Protein AF-A0A060C2L9-F1 (afdb_monomer)

Organism: NCBI:txid199684

Foldseek 3Di:
DVVLLVVLLVAQADEALDPEDAPQPSCLSSLLNLHAYEYECYHNCVVQHDDLQQHHYFDDSDPVRSVVRVVVSVVQVVVVVSSVRSSVRSSPDDPDPVVVPD

pLDDT: mean 91.2, std 12.18, range [42.91, 98.69]

Radius of gyration: 13.02 Å; Cα contacts (8 Å, |Δi|>4): 156; chains: 1; bounding box: 36×28×34 Å

Mean predicted aligned error: 4.21 Å

InterPro domains:
  IPR001296 Glycosyl transferase, family 1 [PF00534] (5-63)

Structure (mmCIF, N/CA/C/O backbone):
data_AF-A0A060C2L9-F1
#
_entry.id   AF-A0A060C2L9-F1
#
loop_
_atom_site.group_PDB
_atom_site.id
_atom_site.type_symbol
_atom_site.label_atom_id
_atom_site.label_alt_id
_atom_site.label_comp_id
_atom_site.label_asym_id
_atom_site.label_entity_id
_atom_site.label_seq_id
_atom_site.pdbx_PDB_ins_code
_atom_site.Cartn_x
_atom_site.Cartn_y
_atom_site.Cartn_z
_atom_site.occupancy
_atom_site.B_iso_or_equiv
_atom_site.auth_seq_id
_atom_site.auth_comp_id
_atom_site.auth_asym_id
_atom_site.auth_atom_id
_atom_site.pdbx_PDB_model_num
ATOM 1 N N . ASP A 1 1 ? 1.555 19.898 3.185 1.00 68.62 1 ASP A N 1
ATOM 2 C CA . ASP A 1 1 ? 1.250 18.865 4.205 1.00 68.62 1 ASP A CA 1
ATOM 3 C C . ASP A 1 1 ? -0.229 18.640 4.466 1.00 68.62 1 ASP A C 1
ATOM 5 O O . ASP A 1 1 ? -0.674 17.509 4.317 1.00 68.62 1 ASP A O 1
ATOM 9 N N . ALA A 1 2 ? -1.010 19.666 4.826 1.00 85.69 2 ALA A N 1
ATOM 10 C CA . ALA A 1 2 ? -2.439 19.488 5.120 1.00 85.69 2 ALA A CA 1
ATOM 11 C C . ALA A 1 2 ? -3.235 18.881 3.944 1.00 85.69 2 ALA A C 1
ATOM 13 O O . ALA A 1 2 ? -4.005 17.949 4.150 1.00 85.69 2 ALA A O 1
ATOM 14 N N . GLU A 1 3 ? -2.998 19.348 2.715 1.00 88.69 3 GLU A N 1
ATOM 15 C CA . GLU A 1 3 ? -3.680 18.830 1.518 1.00 88.69 3 GLU A CA 1
ATOM 16 C C . GLU A 1 3 ? -3.311 17.377 1.200 1.00 88.69 3 GLU A C 1
ATOM 18 O O . GLU A 1 3 ? -4.193 16.558 0.970 1.00 88.69 3 GLU A O 1
ATOM 23 N N . ALA A 1 4 ? -2.030 17.007 1.289 1.00 86.19 4 ALA A N 1
ATOM 24 C CA . ALA A 1 4 ? -1.601 15.622 1.082 1.00 86.19 4 ALA A CA 1
ATOM 25 C C . ALA A 1 4 ? -2.282 14.660 2.073 1.00 86.19 4 ALA A C 1
ATOM 27 O O . ALA A 1 4 ? -2.752 13.595 1.684 1.00 86.19 4 ALA A O 1
ATOM 28 N N . ARG A 1 5 ? -2.410 15.059 3.347 1.00 88.75 5 ARG A N 1
ATOM 29 C CA . ARG A 1 5 ? -3.116 14.265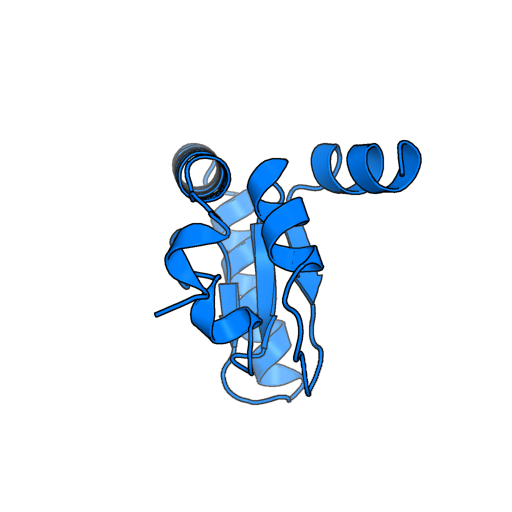 4.367 1.00 88.75 5 ARG A CA 1
ATOM 30 C C . ARG A 1 5 ? -4.601 14.098 4.047 1.00 88.75 5 ARG A C 1
ATOM 32 O O . ARG A 1 5 ? -5.125 13.005 4.227 1.00 88.75 5 ARG A O 1
ATOM 39 N N . LYS A 1 6 ? -5.265 15.149 3.550 1.00 92.88 6 LYS A N 1
ATOM 40 C CA . LYS A 1 6 ? -6.665 15.067 3.100 1.00 92.88 6 LYS A CA 1
ATOM 41 C C . LYS A 1 6 ? -6.821 14.125 1.910 1.00 92.88 6 LYS A C 1
ATOM 43 O O . LYS A 1 6 ? -7.776 13.361 1.890 1.00 92.88 6 LYS A O 1
ATOM 48 N N . ILE A 1 7 ? -5.883 14.147 0.961 1.00 94.00 7 ILE A N 1
ATOM 49 C CA . ILE A 1 7 ? -5.896 13.234 -0.190 1.00 94.00 7 ILE A CA 1
ATOM 50 C C . ILE A 1 7 ? -5.815 11.783 0.289 1.00 94.00 7 ILE A C 1
ATOM 52 O O . ILE A 1 7 ? -6.657 10.981 -0.104 1.00 94.00 7 ILE A O 1
ATOM 56 N N . PHE A 1 8 ? -4.874 11.450 1.180 1.00 94.06 8 PHE A N 1
ATOM 57 C CA . PHE A 1 8 ? -4.792 10.094 1.733 1.00 94.06 8 PHE A CA 1
ATOM 58 C C . PHE A 1 8 ? -6.055 9.715 2.512 1.00 94.06 8 PHE A C 1
ATOM 60 O O . PHE A 1 8 ? -6.646 8.679 2.238 1.00 94.06 8 PHE A O 1
ATOM 67 N N . ALA A 1 9 ? -6.511 10.566 3.434 1.00 93.00 9 ALA A N 1
ATOM 68 C CA . ALA A 1 9 ? -7.697 10.289 4.247 1.00 93.00 9 ALA A CA 1
ATOM 69 C C . ALA A 1 9 ? -9.002 10.210 3.431 1.00 93.00 9 ALA A C 1
ATOM 71 O O . ALA A 1 9 ? -9.962 9.583 3.870 1.00 93.00 9 ALA A O 1
ATOM 72 N N . GLY A 1 10 ? -9.049 10.851 2.260 1.00 95.38 10 GLY A N 1
ATOM 73 C CA . GLY A 1 10 ? -10.180 10.815 1.334 1.00 95.38 10 GLY A CA 1
ATOM 74 C C . GLY A 1 10 ? -10.110 9.700 0.287 1.00 95.38 10 GLY A C 1
ATOM 75 O O . GLY A 1 10 ? -11.021 9.608 -0.531 1.00 95.38 10 GLY A O 1
ATOM 76 N N . SER A 1 11 ? -9.054 8.879 0.282 1.00 96.56 11 SER A N 1
ATOM 77 C CA . SER A 1 11 ? -8.831 7.839 -0.730 1.00 96.56 11 SER A CA 1
ATOM 78 C C . SER A 1 11 ? -8.853 6.444 -0.115 1.00 96.56 11 SER A C 1
ATOM 80 O O . SER A 1 11 ? -8.112 6.170 0.827 1.00 96.56 11 SER A O 1
ATOM 82 N N . ASP A 1 12 ? -9.603 5.509 -0.702 1.00 97.75 12 ASP A N 1
ATOM 83 C CA . ASP A 1 12 ? -9.580 4.106 -0.263 1.00 97.75 12 ASP A CA 1
ATOM 84 C C . ASP A 1 12 ? -8.240 3.419 -0.572 1.00 97.75 12 ASP A C 1
ATOM 86 O O . ASP A 1 12 ? -7.755 2.612 0.223 1.00 97.75 12 ASP A O 1
ATOM 90 N N . PHE A 1 13 ? -7.635 3.766 -1.713 1.00 98.25 13 PHE A N 1
ATOM 91 C CA . PHE A 1 13 ? -6.382 3.193 -2.201 1.00 98.25 13 PHE A CA 1
ATOM 92 C C . PHE A 1 13 ? -5.418 4.280 -2.682 1.00 98.25 13 PHE A C 1
ATOM 94 O O . PHE A 1 13 ? -5.838 5.274 -3.272 1.00 98.25 13 PHE A O 1
ATOM 101 N N . THR A 1 14 ? -4.116 4.047 -2.503 1.00 97.31 14 THR A N 1
ATOM 102 C CA . THR A 1 14 ? -3.041 4.900 -3.037 1.00 97.31 14 THR A CA 1
ATOM 103 C C . THR A 1 14 ? -2.195 4.101 -4.024 1.00 97.31 14 THR A C 1
ATOM 105 O O . THR A 1 14 ? -1.690 3.033 -3.689 1.00 97.31 14 THR A O 1
ATOM 108 N N . LEU A 1 15 ? -2.002 4.615 -5.240 1.00 96.56 15 LE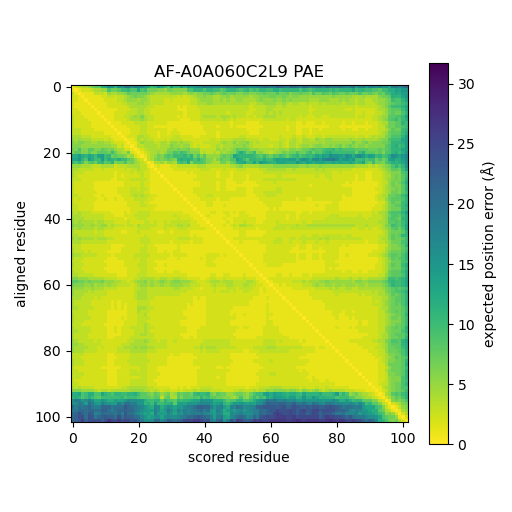U A N 1
ATOM 109 C CA . LEU A 1 15 ? -1.227 3.932 -6.280 1.00 96.56 15 LEU A CA 1
ATOM 110 C C . LEU A 1 15 ? 0.256 4.299 -6.207 1.00 96.56 15 LEU A C 1
ATOM 112 O O . LEU A 1 15 ? 0.611 5.474 -6.253 1.00 96.56 15 LEU A O 1
ATOM 116 N N . MET A 1 16 ? 1.118 3.285 -6.143 1.00 94.56 16 MET A N 1
ATOM 117 C CA . MET A 1 16 ? 2.574 3.432 -6.061 1.00 94.56 16 MET A CA 1
ATOM 118 C C . MET A 1 16 ? 3.301 2.447 -7.001 1.00 94.56 16 MET A C 1
ATOM 120 O O . MET A 1 16 ? 4.068 1.596 -6.546 1.00 94.56 16 MET A O 1
ATOM 124 N N . PRO A 1 17 ? 3.088 2.521 -8.331 1.00 93.25 17 PRO A N 1
ATOM 125 C CA . PRO A 1 17 ? 3.658 1.575 -9.296 1.00 93.25 17 PRO A CA 1
ATOM 126 C C . PRO A 1 17 ? 5.146 1.840 -9.619 1.00 93.25 17 PRO A C 1
ATOM 128 O O . PRO A 1 17 ? 5.621 1.497 -10.703 1.00 93.25 17 PRO A O 1
ATOM 131 N N . SER A 1 18 ? 5.884 2.479 -8.707 1.00 90.00 18 SER A N 1
ATOM 132 C CA . SER A 1 18 ? 7.292 2.837 -8.877 1.00 90.00 18 SER A CA 1
ATOM 133 C C . SER A 1 18 ? 8.153 1.599 -9.147 1.00 90.00 18 SER A C 1
ATOM 135 O O . SER A 1 18 ? 8.034 0.573 -8.482 1.00 90.00 18 SER A O 1
ATOM 137 N N . ARG A 1 19 ? 9.081 1.691 -10.108 1.00 86.75 19 ARG A N 1
ATOM 138 C CA . ARG A 1 19 ? 10.056 0.614 -10.379 1.00 86.75 19 ARG A CA 1
ATOM 139 C C . ARG A 1 19 ? 11.178 0.550 -9.340 1.00 86.75 19 ARG A C 1
ATOM 141 O O . ARG A 1 19 ? 11.864 -0.460 -9.266 1.00 86.75 19 ARG A O 1
ATOM 148 N N . PHE A 1 20 ? 11.351 1.621 -8.572 1.00 85.12 20 PHE A N 1
ATOM 149 C CA . PHE A 1 20 ? 12.336 1.774 -7.511 1.00 85.12 20 PHE A CA 1
ATOM 150 C C . PHE A 1 20 ? 11.755 2.689 -6.427 1.00 85.12 20 PHE A C 1
ATOM 152 O O . PHE A 1 20 ? 11.123 3.685 -6.772 1.00 85.12 20 PHE A O 1
ATOM 159 N N . GLU A 1 21 ? 11.958 2.354 -5.152 1.00 85.62 21 GLU A N 1
ATOM 160 C CA . GLU A 1 21 ? 11.452 3.129 -4.011 1.00 85.62 21 GLU A CA 1
ATOM 161 C C . GLU A 1 21 ? 12.391 2.972 -2.796 1.00 85.62 21 GLU A C 1
ATOM 163 O O . GLU A 1 21 ? 12.369 1.922 -2.148 1.00 85.62 21 GLU A O 1
ATOM 168 N N . PRO A 1 22 ? 13.254 3.963 -2.505 1.00 70.44 22 PRO A N 1
ATO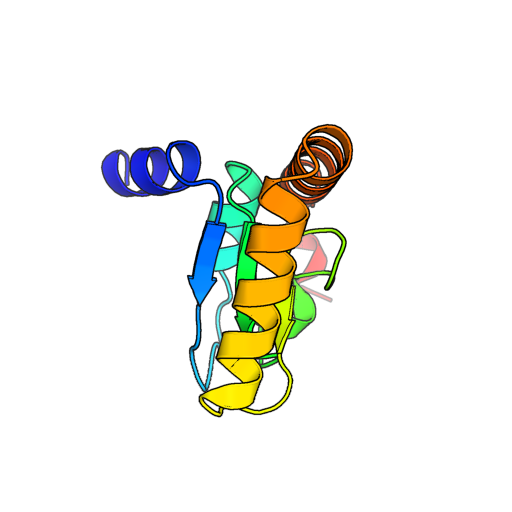M 169 C CA . PRO A 1 22 ? 14.300 3.828 -1.493 1.00 70.44 22 PRO A CA 1
ATOM 170 C C . PRO A 1 22 ? 13.886 4.269 -0.084 1.00 70.44 22 PRO A C 1
ATOM 172 O O . PRO A 1 22 ? 14.510 3.820 0.869 1.00 70.44 22 PRO A O 1
ATOM 175 N N . CYS A 1 23 ? 12.905 5.172 0.069 1.00 73.62 23 CYS A N 1
ATOM 176 C CA . CYS A 1 23 ? 12.627 5.811 1.368 1.00 73.62 23 CYS A CA 1
ATOM 177 C C . CYS A 1 23 ? 11.310 5.365 1.996 1.00 73.62 23 CYS A C 1
ATOM 179 O O . CYS A 1 23 ? 11.178 5.362 3.217 1.00 73.62 23 CYS A O 1
ATOM 181 N N . GLY A 1 24 ? 10.330 4.997 1.172 1.00 78.31 24 GLY A N 1
ATOM 182 C CA . GLY A 1 24 ? 9.127 4.351 1.656 1.00 78.31 24 GLY A CA 1
ATOM 183 C C . GLY A 1 24 ? 8.213 5.194 2.561 1.00 78.31 24 GLY A C 1
ATOM 184 O O . GLY A 1 24 ? 7.425 4.652 3.332 1.00 78.31 24 GLY A O 1
ATOM 185 N N . LEU A 1 25 ? 8.287 6.522 2.502 1.00 87.94 25 LEU A N 1
ATOM 186 C CA . LEU A 1 25 ? 7.456 7.365 3.370 1.00 87.94 25 LEU A CA 1
ATOM 187 C C . LEU A 1 25 ? 5.993 7.403 2.912 1.00 87.94 25 LEU A C 1
ATOM 189 O O . LEU A 1 25 ? 5.075 7.398 3.732 1.00 87.94 25 LEU A O 1
ATOM 193 N N . SER A 1 26 ? 5.748 7.439 1.604 1.00 90.50 26 SER A N 1
ATOM 194 C CA . SER A 1 26 ? 4.406 7.655 1.057 1.00 90.50 26 SER A CA 1
ATOM 195 C C . SER A 1 26 ? 3.429 6.522 1.388 1.00 90.50 26 SER A C 1
ATOM 197 O O . SER A 1 26 ? 2.287 6.806 1.747 1.00 90.50 26 SER A O 1
ATOM 199 N N . GLN A 1 27 ? 3.859 5.259 1.363 1.00 92.75 27 GLN A N 1
ATOM 200 C CA . GLN A 1 27 ? 3.010 4.134 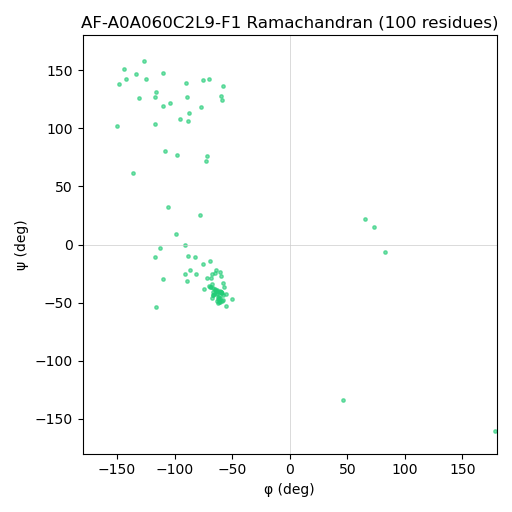1.765 1.00 92.75 27 GLN A CA 1
ATOM 201 C C . GLN A 1 27 ? 2.782 4.079 3.276 1.00 92.75 27 GLN A C 1
ATOM 203 O O . GLN A 1 27 ? 1.728 3.618 3.705 1.00 92.75 27 GLN A O 1
ATOM 208 N N . MET A 1 28 ? 3.726 4.563 4.091 1.00 93.50 28 MET A N 1
ATOM 209 C CA . MET A 1 28 ? 3.517 4.682 5.537 1.00 93.50 28 MET A CA 1
ATOM 210 C C . MET A 1 28 ? 2.443 5.735 5.832 1.00 93.50 28 MET A C 1
ATOM 212 O O . MET A 1 28 ? 1.535 5.485 6.623 1.00 93.50 28 MET A O 1
ATOM 216 N N . TYR A 1 29 ? 2.491 6.888 5.150 1.00 93.12 29 TYR A N 1
ATOM 217 C CA . TYR A 1 29 ? 1.443 7.907 5.247 1.00 93.12 29 TYR A CA 1
ATOM 218 C C . TYR A 1 29 ? 0.091 7.390 4.755 1.00 93.12 29 TYR A C 1
ATOM 220 O O . TYR A 1 29 ? -0.908 7.586 5.444 1.00 93.12 29 TYR A O 1
ATOM 228 N N . ALA A 1 30 ? 0.052 6.701 3.613 1.00 95.38 30 ALA A N 1
ATOM 229 C CA . ALA A 1 30 ? -1.175 6.100 3.100 1.00 95.38 30 ALA A CA 1
ATOM 230 C C . ALA A 1 30 ? -1.805 5.158 4.145 1.00 95.38 30 ALA A C 1
ATOM 232 O O . ALA A 1 30 ? -2.948 5.374 4.557 1.00 95.38 30 ALA A O 1
ATOM 233 N N . GLN A 1 31 ? -1.022 4.208 4.673 1.00 96.25 31 GLN A N 1
ATOM 234 C CA . GLN A 1 31 ? -1.468 3.260 5.701 1.00 96.25 31 GLN A CA 1
ATOM 235 C C . GLN A 1 31 ? -1.938 3.965 6.985 1.00 96.25 31 GLN A C 1
ATOM 237 O O . GLN A 1 31 ? -2.990 3.621 7.522 1.00 96.25 31 GLN A O 1
ATOM 242 N N . ARG A 1 32 ? -1.231 5.016 7.430 1.00 95.19 32 ARG A N 1
ATOM 243 C CA . ARG A 1 32 ? -1.593 5.830 8.608 1.00 95.19 32 ARG A CA 1
ATOM 244 C C . ARG A 1 32 ? -2.980 6.469 8.496 1.00 95.19 32 ARG A C 1
ATOM 246 O O . ARG A 1 32 ? -3.642 6.642 9.516 1.00 95.19 32 ARG A O 1
ATOM 253 N N . PHE A 1 33 ? -3.404 6.830 7.287 1.00 95.69 33 PHE A N 1
ATOM 254 C CA . PHE A 1 33 ? -4.717 7.426 7.019 1.00 95.69 33 PHE A CA 1
ATOM 255 C C . PHE A 1 33 ? -5.755 6.412 6.513 1.00 95.69 33 PHE A C 1
ATOM 257 O O . PHE A 1 33 ? -6.842 6.812 6.106 1.00 95.69 33 PHE A O 1
ATOM 264 N N . GLY A 1 34 ? -5.447 5.111 6.545 1.00 96.44 34 GLY A N 1
ATOM 265 C CA . GLY A 1 34 ? -6.363 4.059 6.098 1.00 96.44 34 GLY A CA 1
ATOM 266 C C . GLY A 1 34 ? -6.525 3.972 4.577 1.00 96.44 34 GLY A C 1
ATOM 267 O O . GLY A 1 34 ? -7.446 3.306 4.102 1.00 96.44 34 GLY A O 1
ATOM 268 N N . SER A 1 35 ? -5.634 4.614 3.817 1.00 98.00 35 SER A N 1
ATOM 269 C CA . SER A 1 35 ? -5.539 4.451 2.370 1.00 98.00 35 SER A CA 1
ATOM 270 C C . SER A 1 35 ? -4.619 3.278 2.061 1.00 98.00 35 SER A C 1
ATOM 272 O O . SER A 1 35 ? -3.422 3.323 2.347 1.00 98.00 35 SER A O 1
ATOM 274 N N . LEU A 1 36 ? -5.166 2.200 1.505 1.00 98.44 36 LEU A N 1
ATOM 275 C CA . LEU A 1 36 ? -4.407 0.971 1.292 1.00 98.44 36 LEU A CA 1
ATOM 276 C C . LEU A 1 36 ? -3.481 1.127 0.069 1.00 98.44 36 LEU A C 1
ATOM 278 O O . LEU A 1 36 ? -3.970 1.357 -1.043 1.00 98.44 36 LEU A O 1
ATOM 282 N N . PRO A 1 37 ? -2.149 1.028 0.224 1.00 97.75 37 PRO A N 1
ATOM 283 C CA . PRO A 1 37 ? -1.223 1.189 -0.885 1.00 97.75 37 PRO A CA 1
ATOM 284 C C . PRO A 1 37 ? -1.301 0.013 -1.866 1.00 97.75 37 PRO A C 1
ATOM 286 O O . PRO A 1 37 ? -1.422 -1.148 -1.472 1.00 97.75 37 PRO A O 1
ATOM 289 N N . ILE A 1 38 ? -1.181 0.321 -3.156 1.00 98.38 38 ILE A N 1
ATOM 290 C CA . ILE A 1 38 ? -1.037 -0.638 -4.254 1.00 98.38 38 ILE A CA 1
ATOM 291 C C . ILE A 1 38 ? 0.330 -0.397 -4.892 1.00 98.38 38 ILE A C 1
ATOM 293 O O . ILE A 1 38 ? 0.513 0.584 -5.615 1.00 98.38 38 ILE A O 1
ATOM 297 N N . GLY A 1 39 ? 1.294 -1.269 -4.607 1.00 96.81 39 GLY A N 1
ATOM 298 C CA . GLY A 1 39 ? 2.707 -1.049 -4.912 1.00 96.81 39 GLY A CA 1
ATOM 299 C C . GLY A 1 39 ? 3.366 -2.173 -5.703 1.00 96.81 39 GLY A C 1
ATOM 300 O O . GLY A 1 39 ? 2.924 -3.319 -5.690 1.00 96.81 39 GLY A O 1
ATOM 301 N N . HIS A 1 40 ? 4.461 -1.850 -6.384 1.00 96.50 40 HIS A N 1
ATOM 302 C CA . HIS A 1 40 ? 5.384 -2.866 -6.889 1.00 96.50 40 HIS A CA 1
ATOM 303 C C . HIS A 1 40 ? 6.222 -3.407 -5.720 1.00 96.50 40 HIS A C 1
ATOM 305 O O . HIS A 1 40 ? 6.625 -2.633 -4.849 1.00 96.50 40 HIS A O 1
ATOM 311 N N . ARG A 1 41 ? 6.512 -4.713 -5.686 1.00 95.88 41 ARG A N 1
ATOM 312 C CA . ARG A 1 41 ? 7.351 -5.332 -4.646 1.00 95.88 41 ARG A CA 1
ATOM 313 C C . ARG A 1 41 ? 8.826 -4.937 -4.822 1.00 95.88 41 ARG A C 1
ATOM 315 O O . ARG A 1 41 ? 9.642 -5.718 -5.299 1.00 95.88 41 ARG A O 1
ATOM 322 N N . THR A 1 42 ? 9.165 -3.710 -4.435 1.00 93.44 42 THR A N 1
ATOM 323 C CA . THR A 1 42 ? 10.518 -3.148 -4.524 1.00 93.44 42 THR A CA 1
ATOM 324 C C . THR A 1 42 ? 10.845 -2.270 -3.322 1.00 93.44 42 THR A C 1
ATOM 326 O O . THR A 1 42 ? 9.996 -1.501 -2.873 1.00 93.44 42 THR A O 1
ATOM 329 N N . GLY A 1 43 ? 12.096 -2.338 -2.855 1.00 90.44 43 GLY A N 1
ATOM 330 C CA . GLY A 1 43 ? 12.635 -1.479 -1.794 1.00 90.44 43 GLY A CA 1
ATOM 331 C C . GLY A 1 43 ? 11.695 -1.343 -0.595 1.00 90.44 43 GLY A C 1
ATOM 332 O O . GLY A 1 43 ? 11.084 -2.324 -0.167 1.00 90.44 43 GLY A O 1
ATOM 333 N N . GLY A 1 44 ? 11.502 -0.107 -0.130 1.00 90.94 44 GLY A N 1
ATOM 334 C CA . GLY A 1 44 ? 10.683 0.177 1.050 1.00 90.94 44 GLY A CA 1
ATOM 335 C C . GLY A 1 44 ? 9.218 -0.261 0.922 1.00 90.94 44 GLY A C 1
ATOM 336 O O . GLY A 1 44 ? 8.579 -0.533 1.935 1.00 90.94 44 GLY A O 1
ATOM 337 N N . LEU A 1 45 ? 8.663 -0.392 -0.294 1.00 94.19 45 LEU A N 1
ATOM 338 C CA . LEU A 1 45 ? 7.291 -0.893 -0.482 1.00 94.19 45 LEU A CA 1
ATOM 339 C C . LEU A 1 45 ? 7.167 -2.358 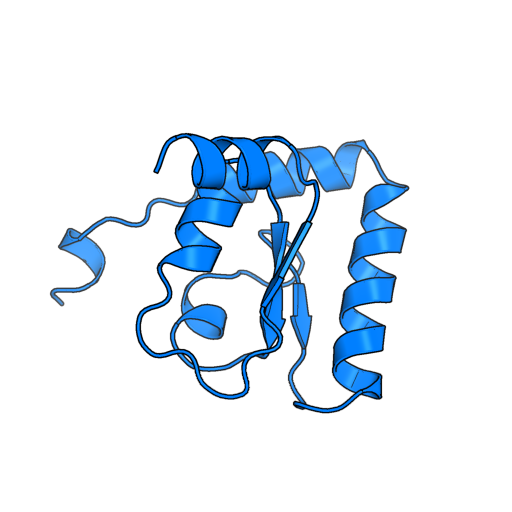-0.062 1.00 94.19 45 LEU A C 1
ATOM 341 O O . LEU A 1 45 ? 6.197 -2.726 0.594 1.00 94.19 45 LEU A O 1
ATOM 345 N N . ALA A 1 46 ? 8.151 -3.185 -0.421 1.00 93.50 46 ALA A N 1
ATOM 346 C CA . ALA A 1 46 ? 8.154 -4.604 -0.073 1.00 93.50 46 ALA A CA 1
ATOM 347 C C . ALA A 1 46 ? 8.348 -4.836 1.434 1.00 93.50 46 ALA A C 1
ATOM 349 O O . ALA A 1 46 ? 7.856 -5.828 1.961 1.00 93.50 46 ALA A O 1
ATOM 350 N N . GLU A 1 47 ? 9.048 -3.925 2.109 1.00 91.31 47 GLU A N 1
ATOM 351 C CA . GLU A 1 47 ? 9.365 -4.014 3.539 1.00 91.31 47 GLU A CA 1
ATOM 352 C C . GLU A 1 47 ? 8.213 -3.552 4.440 1.00 91.31 47 GLU A C 1
ATOM 354 O O . GLU A 1 47 ? 8.116 -3.973 5.588 1.00 91.31 47 GLU A O 1
ATOM 359 N N . THR A 1 48 ? 7.338 -2.679 3.936 1.00 92.75 48 THR A N 1
ATOM 360 C CA . THR A 1 48 ? 6.348 -1.961 4.764 1.00 92.75 48 THR A CA 1
ATOM 361 C C . THR A 1 48 ? 4.897 -2.274 4.416 1.00 92.75 48 THR A C 1
ATOM 363 O O . THR A 1 48 ? 3.994 -1.859 5.144 1.00 92.75 48 THR A O 1
ATOM 366 N N . ILE A 1 49 ? 4.648 -2.962 3.299 1.00 95.62 49 ILE A N 1
ATOM 367 C CA . ILE A 1 49 ? 3.310 -3.373 2.873 1.00 95.62 49 ILE A CA 1
ATOM 368 C C . ILE A 1 49 ? 3.204 -4.885 3.022 1.00 95.62 49 ILE A C 1
ATOM 370 O O . ILE A 1 49 ? 3.901 -5.641 2.343 1.00 95.62 49 ILE A O 1
ATOM 374 N N . VAL A 1 50 ? 2.270 -5.331 3.858 1.00 97.56 50 VAL A N 1
ATOM 375 C CA . VAL A 1 50 ? 1.919 -6.745 3.966 1.00 97.56 50 VAL A CA 1
ATOM 376 C C . VAL A 1 50 ? 0.834 -7.035 2.934 1.00 97.56 50 VAL A C 1
ATOM 378 O O . VAL A 1 50 ? -0.313 -6.595 3.057 1.00 97.56 50 VAL A O 1
ATOM 381 N N . ASP A 1 51 ? 1.217 -7.725 1.860 1.00 98.38 51 ASP A N 1
ATOM 382 C CA . ASP A 1 51 ? 0.334 -7.989 0.724 1.00 98.38 51 ASP A CA 1
ATOM 383 C C . ASP A 1 51 ? -0.932 -8.755 1.140 1.00 98.38 51 ASP A C 1
ATOM 385 O O . ASP A 1 51 ? -0.861 -9.845 1.697 1.00 98.38 51 ASP A O 1
ATOM 389 N N . GLY A 1 52 ? -2.103 -8.196 0.831 1.00 97.81 52 GLY A N 1
ATOM 390 C CA . GLY A 1 52 ? -3.404 -8.766 1.183 1.00 97.81 52 GLY A CA 1
ATOM 391 C C . GLY A 1 52 ? -3.886 -8.456 2.602 1.00 97.81 52 GLY A C 1
ATOM 392 O O . GLY A 1 52 ? -5.045 -8.757 2.893 1.00 97.81 52 GLY A O 1
ATOM 393 N N . GLU A 1 53 ? -3.057 -7.816 3.432 1.00 98.25 53 GLU A N 1
ATOM 394 C CA . GLU A 1 53 ? -3.397 -7.426 4.806 1.00 98.25 53 GLU A CA 1
ATOM 395 C C . GLU A 1 53 ? -3.397 -5.909 4.988 1.00 98.25 53 GLU A C 1
ATOM 397 O O . GLU A 1 53 ? -4.404 -5.345 5.406 1.00 98.25 53 GLU A O 1
ATOM 402 N N . THR A 1 54 ? -2.306 -5.230 4.625 1.00 98.19 54 THR A N 1
ATOM 403 C CA . THR A 1 54 ? -2.186 -3.769 4.763 1.00 98.19 54 THR A CA 1
ATOM 404 C C . THR A 1 54 ? -2.117 -3.032 3.429 1.00 98.19 54 THR A C 1
ATOM 406 O O . THR A 1 54 ? -2.126 -1.806 3.405 1.00 98.19 54 THR A O 1
ATOM 409 N N . GLY A 1 55 ? -2.107 -3.760 2.311 1.00 98.31 55 GLY A N 1
ATOM 410 C CA . GLY A 1 55 ? -2.120 -3.216 0.956 1.00 98.31 55 GLY A CA 1
ATOM 411 C C . GLY A 1 55 ? -2.068 -4.318 -0.098 1.00 98.31 55 GLY A C 1
ATOM 412 O O . GLY A 1 55 ? -2.382 -5.475 0.181 1.00 98.31 55 GLY A O 1
ATOM 413 N N . PHE A 1 56 ? -1.676 -3.961 -1.318 1.00 98.62 56 PHE A N 1
ATOM 414 C CA . PHE A 1 56 ? -1.568 -4.887 -2.444 1.00 98.62 56 PHE A CA 1
ATOM 415 C C . PHE A 1 56 ? -0.216 -4.726 -3.126 1.00 98.62 56 PHE A C 1
ATOM 417 O O . PHE A 1 56 ? 0.134 -3.631 -3.562 1.00 98.62 56 PHE A O 1
ATOM 424 N N . LEU A 1 57 ? 0.523 -5.821 -3.265 1.00 98.25 57 LEU A N 1
ATOM 425 C CA . LEU A 1 57 ? 1.784 -5.851 -3.993 1.00 98.25 57 LEU A CA 1
ATOM 426 C C . LEU A 1 57 ? 1.656 -6.640 -5.297 1.00 98.25 57 LEU A C 1
ATOM 428 O O . LEU A 1 57 ? 0.909 -7.616 -5.390 1.00 98.25 57 LEU A O 1
ATOM 432 N N . PHE A 1 58 ? 2.408 -6.216 -6.308 1.00 97.81 58 PHE A N 1
ATOM 433 C CA . PHE A 1 58 ? 2.635 -6.979 -7.534 1.00 97.81 58 PHE A CA 1
ATOM 434 C C . PHE A 1 58 ? 4.136 -7.148 -7.782 1.00 97.81 58 PHE A C 1
ATOM 436 O O . PHE A 1 58 ? 4.914 -6.233 -7.523 1.00 97.81 58 PHE A O 1
ATOM 443 N N . ASP A 1 59 ? 4.548 -8.311 -8.290 1.00 95.38 59 ASP A N 1
ATOM 444 C CA . ASP A 1 59 ? 5.974 -8.677 -8.354 1.00 95.38 59 ASP A CA 1
ATOM 445 C C . ASP A 1 59 ? 6.671 -8.234 -9.640 1.00 95.38 59 ASP A C 1
ATOM 447 O O . ASP A 1 59 ? 7.870 -7.981 -9.652 1.00 95.38 59 ASP A O 1
ATOM 451 N N . ARG A 1 60 ? 5.936 -8.177 -10.757 1.00 92.81 60 ARG A N 1
ATOM 452 C CA . ARG A 1 60 ? 6.502 -7.811 -12.061 1.00 92.81 60 ARG A CA 1
ATOM 453 C C . ARG A 1 60 ? 6.109 -6.386 -12.425 1.00 92.81 60 ARG A C 1
ATOM 455 O O . ARG A 1 60 ? 4.906 -6.163 -12.588 1.00 92.81 60 ARG A O 1
ATOM 462 N N . PRO A 1 61 ? 7.065 -5.466 -12.671 1.00 92.69 61 PRO A N 1
ATOM 463 C CA . PRO A 1 61 ? 6.795 -4.081 -13.052 1.00 92.69 61 PRO A CA 1
ATOM 464 C C . PRO A 1 61 ? 6.287 -4.011 -14.495 1.00 92.69 61 PRO A C 1
ATOM 466 O O . PRO A 1 61 ? 6.994 -3.633 -15.424 1.00 92.69 61 PRO A O 1
ATOM 469 N N . SER A 1 62 ? 5.054 -4.463 -14.683 1.00 95.19 62 SER A N 1
ATOM 470 C CA . SER A 1 62 ? 4.415 -4.722 -15.965 1.00 95.19 62 SER A CA 1
ATOM 471 C C . SER A 1 62 ? 2.937 -4.362 -15.871 1.00 95.19 62 SER A C 1
ATOM 473 O O . SER A 1 62 ? 2.337 -4.486 -14.801 1.00 95.19 62 SER A O 1
ATOM 475 N N . ALA A 1 63 ? 2.336 -3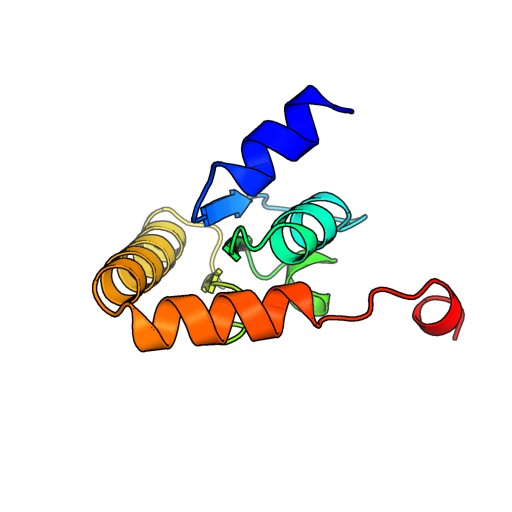.966 -16.995 1.00 95.69 63 ALA A N 1
ATOM 476 C CA . ALA A 1 63 ? 0.913 -3.639 -17.035 1.00 95.69 63 ALA A CA 1
ATOM 477 C C . ALA A 1 63 ? 0.015 -4.786 -16.518 1.00 95.69 63 ALA A C 1
ATOM 479 O O . ALA A 1 63 ? -0.860 -4.502 -15.703 1.00 95.69 63 ALA A O 1
ATOM 480 N N . PRO A 1 64 ? 0.245 -6.073 -16.865 1.00 97.44 64 PRO A N 1
ATOM 481 C CA . PRO A 1 64 ? -0.554 -7.169 -16.312 1.00 97.44 64 PRO A CA 1
ATOM 482 C C . PRO A 1 64 ? -0.378 -7.352 -14.800 1.00 97.44 64 PRO A C 1
ATOM 484 O O . PRO A 1 64 ? -1.349 -7.633 -14.103 1.00 97.44 64 PRO A O 1
ATOM 487 N N . GLY A 1 65 ? 0.845 -7.177 -14.283 1.00 96.69 65 GLY A N 1
ATOM 488 C CA . GLY A 1 65 ? 1.113 -7.263 -12.845 1.00 96.69 65 GLY A CA 1
ATOM 489 C C . GLY A 1 65 ? 0.359 -6.189 -12.064 1.00 96.69 65 GLY A C 1
ATOM 490 O O . GLY A 1 65 ? -0.326 -6.498 -11.092 1.00 96.69 65 GLY A O 1
ATOM 491 N N . PHE A 1 66 ? 0.421 -4.947 -12.547 1.00 97.12 66 PHE A N 1
ATOM 492 C CA . PHE A 1 66 ? -0.289 -3.828 -11.937 1.00 97.12 66 PHE A CA 1
ATOM 493 C C . PHE A 1 66 ? -1.815 -3.961 -12.061 1.00 97.12 66 PHE A C 1
ATOM 495 O O . PHE A 1 66 ? -2.541 -3.731 -11.099 1.00 97.12 66 PHE A O 1
ATOM 502 N N . LEU A 1 67 ? -2.323 -4.407 -13.213 1.00 97.88 67 LEU A N 1
ATOM 503 C CA . LEU A 1 67 ? -3.753 -4.665 -13.382 1.00 97.88 67 LEU A CA 1
ATOM 504 C C . LEU A 1 67 ? -4.256 -5.742 -12.407 1.00 97.88 67 LEU A C 1
ATOM 506 O O . LEU A 1 67 ? -5.329 -5.596 -11.828 1.00 97.88 67 LEU A O 1
ATOM 510 N N . GLY A 1 68 ? -3.470 -6.797 -12.177 1.00 98.25 68 GLY A N 1
ATOM 511 C CA . GLY A 1 68 ? -3.814 -7.849 -11.221 1.00 9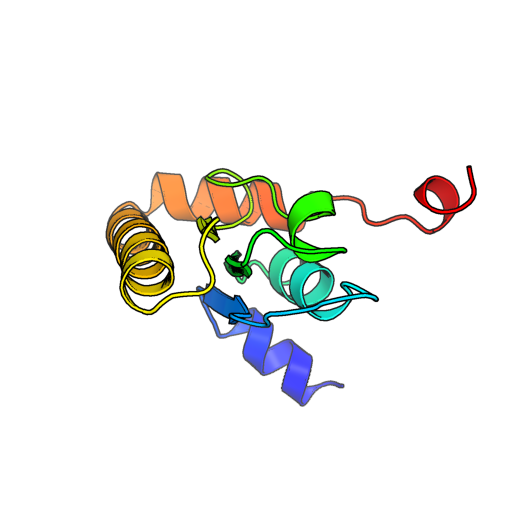8.25 68 GLY A CA 1
ATOM 512 C C . GLY A 1 68 ? -3.992 -7.332 -9.789 1.00 98.25 68 GLY A C 1
ATOM 513 O O . GLY A 1 68 ? -4.949 -7.719 -9.112 1.00 98.25 68 GLY A O 1
ATOM 514 N N . SER A 1 69 ? -3.122 -6.426 -9.328 1.00 98.12 69 SER A N 1
ATOM 515 C CA . SER A 1 69 ? -3.262 -5.826 -7.994 1.00 98.12 69 SER A CA 1
ATOM 516 C C . SER A 1 69 ? -4.456 -4.870 -7.906 1.00 98.12 69 SER A C 1
ATOM 518 O O . SER A 1 69 ? -5.164 -4.892 -6.898 1.00 98.12 69 SER A O 1
ATOM 520 N N . LEU A 1 70 ? -4.763 -4.119 -8.971 1.00 98.38 70 LEU A N 1
ATOM 521 C CA . LEU A 1 70 ? -5.985 -3.307 -9.053 1.00 98.38 70 LEU A CA 1
ATOM 522 C C . LEU A 1 70 ? -7.253 -4.168 -8.963 1.00 98.38 70 LEU A C 1
ATOM 524 O O . LEU A 1 70 ? -8.158 -3.847 -8.196 1.00 98.38 70 LEU A O 1
ATOM 528 N N . CYS A 1 71 ? -7.316 -5.292 -9.683 1.00 98.50 71 CYS A N 1
ATOM 529 C CA . CYS A 1 71 ? -8.461 -6.204 -9.613 1.00 98.50 71 CYS A CA 1
ATOM 530 C C . CYS A 1 71 ? -8.675 -6.753 -8.193 1.00 98.50 71 CYS A C 1
ATOM 532 O O . CYS A 1 71 ? -9.813 -6.822 -7.722 1.00 98.50 71 CYS A O 1
ATOM 534 N N . ARG A 1 72 ? -7.593 -7.104 -7.482 1.00 98.50 72 ARG A N 1
ATOM 535 C CA . ARG A 1 72 ? -7.658 -7.526 -6.070 1.00 98.50 72 ARG A CA 1
ATOM 536 C C . ARG A 1 72 ? -8.178 -6.409 -5.163 1.00 98.50 72 ARG A C 1
ATOM 538 O O . ARG A 1 72 ? -9.019 -6.676 -4.300 1.00 98.50 72 ARG A O 1
ATOM 545 N N . ALA A 1 73 ? -7.715 -5.178 -5.373 1.00 98.44 73 ALA A N 1
ATOM 546 C CA . ALA A 1 73 ? -8.163 -4.014 -4.618 1.00 98.44 73 ALA A CA 1
ATOM 547 C C . ALA A 1 73 ? -9.657 -3.735 -4.833 1.00 98.44 73 ALA A C 1
ATOM 549 O O . ALA A 1 73 ? -10.401 -3.652 -3.860 1.00 98.44 73 ALA A O 1
ATOM 550 N N . PHE A 1 74 ? -10.136 -3.707 -6.080 1.00 98.19 74 PHE A N 1
ATOM 551 C CA . PHE A 1 74 ? -11.559 -3.494 -6.375 1.00 98.19 74 PHE A CA 1
ATOM 552 C C . PHE A 1 74 ? -12.455 -4.638 -5.898 1.00 98.19 74 PHE A C 1
ATOM 554 O O . PHE A 1 74 ? -13.541 -4.392 -5.376 1.00 98.19 74 PHE A O 1
ATOM 561 N N . SER A 1 75 ? -11.991 -5.886 -5.998 1.00 98.44 75 SER A N 1
ATOM 562 C CA . SER A 1 75 ? -12.713 -7.022 -5.410 1.00 98.44 75 SER A CA 1
ATOM 563 C C . SER A 1 75 ? -12.857 -6.850 -3.893 1.00 98.44 75 SER A C 1
ATOM 565 O O . SER A 1 75 ? -13.920 -7.099 -3.332 1.00 98.44 75 SER A O 1
ATOM 567 N N . THR A 1 76 ? -11.801 -6.368 -3.230 1.00 98.44 76 THR A N 1
ATOM 568 C CA . THR A 1 76 ? -11.804 -6.070 -1.789 1.00 98.44 76 THR A CA 1
ATOM 569 C C . THR A 1 76 ? -12.683 -4.878 -1.444 1.00 98.44 76 THR A C 1
ATOM 571 O O . THR A 1 76 ? -13.368 -4.913 -0.429 1.00 98.44 76 THR A O 1
ATOM 574 N N . PHE A 1 77 ? -12.724 -3.857 -2.297 1.00 98.12 77 PHE A N 1
ATOM 575 C CA . PHE A 1 77 ? -13.598 -2.701 -2.129 1.00 98.12 77 PHE A CA 1
ATOM 576 C C . PHE A 1 77 ? -15.078 -3.101 -2.043 1.00 98.12 77 PHE A C 1
ATOM 578 O O . PHE A 1 77 ? -15.818 -2.558 -1.227 1.00 98.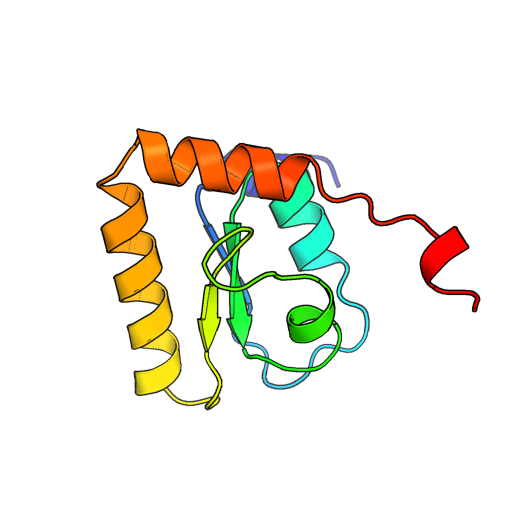12 77 PHE A O 1
ATOM 585 N N . GLY A 1 78 ? -15.493 -4.116 -2.811 1.00 97.94 78 GLY A N 1
ATOM 586 C CA . GLY A 1 78 ? -16.835 -4.700 -2.715 1.00 97.94 78 GLY A CA 1
ATOM 587 C C . GLY A 1 78 ? -17.105 -5.495 -1.426 1.00 97.94 78 GLY A C 1
ATOM 588 O O . GLY A 1 78 ? -18.259 -5.782 -1.119 1.00 97.94 78 GLY A O 1
ATOM 589 N N . MET A 1 79 ? -16.072 -5.841 -0.651 1.00 98.19 79 MET A N 1
ATOM 590 C CA . MET A 1 79 ? -16.153 -6.622 0.589 1.00 98.19 79 MET A CA 1
ATOM 591 C C . MET A 1 79 ? -15.883 -5.730 1.809 1.00 98.19 79 MET A C 1
ATOM 593 O O . MET A 1 79 ? -14.781 -5.734 2.359 1.00 98.19 79 MET A O 1
ATOM 597 N N . LYS A 1 80 ? -16.896 -4.975 2.252 1.00 96.94 80 LYS A N 1
ATOM 598 C CA . LYS A 1 80 ? -16.756 -3.934 3.289 1.00 96.94 80 LYS A CA 1
ATOM 599 C C . LYS A 1 80 ? -16.039 -4.399 4.563 1.00 96.94 80 LYS A C 1
ATOM 601 O O . LYS A 1 80 ? -15.099 -3.741 4.994 1.00 96.94 80 LYS A O 1
ATOM 606 N N . ASP A 1 81 ? -16.409 -5.554 5.117 1.00 98.38 81 ASP A N 1
ATOM 607 C CA . ASP A 1 81 ? -15.789 -6.066 6.349 1.00 98.38 81 ASP A CA 1
ATOM 608 C C . ASP A 1 81 ? -14.297 -6.364 6.170 1.00 98.38 81 ASP A C 1
ATOM 610 O O . ASP A 1 81 ? -13.479 -6.065 7.045 1.00 98.38 81 ASP A O 1
ATOM 614 N N . ARG A 1 82 ? -13.932 -6.913 5.004 1.00 98.25 82 ARG A N 1
ATOM 615 C CA . ARG A 1 82 ? -12.539 -7.178 4.645 1.00 98.25 82 ARG A CA 1
ATOM 616 C C . ARG A 1 82 ? -11.773 -5.875 4.460 1.00 98.25 82 ARG A C 1
ATOM 618 O O . ARG A 1 82 ? -10.674 -5.747 4.993 1.00 98.25 82 ARG A O 1
ATOM 625 N N . LEU A 1 83 ? -12.347 -4.917 3.735 1.00 98.56 83 LEU A N 1
ATOM 626 C CA . LEU A 1 83 ? -11.741 -3.605 3.526 1.00 98.56 83 LEU A CA 1
ATOM 627 C C . LEU A 1 83 ? -11.475 -2.906 4.864 1.00 98.56 83 LEU A C 1
ATOM 629 O O . LEU A 1 83 ? -10.364 -2.441 5.109 1.00 98.56 83 LEU A O 1
ATOM 633 N N . ASP A 1 84 ? -12.462 -2.889 5.759 1.00 98.38 84 ASP A N 1
ATOM 634 C CA . ASP A 1 84 ? -12.341 -2.250 7.068 1.00 98.38 84 ASP A CA 1
ATOM 635 C C . ASP A 1 84 ? -11.344 -2.979 7.980 1.00 98.38 84 ASP A C 1
ATOM 637 O O . ASP A 1 84 ? -10.633 -2.338 8.757 1.00 98.38 84 ASP A O 1
ATOM 641 N N . HIS A 1 85 ? -11.240 -4.308 7.875 1.00 98.50 85 HIS A N 1
ATOM 642 C CA . HIS A 1 85 ? -10.188 -5.067 8.550 1.00 98.50 85 HIS A CA 1
ATOM 643 C C . HIS A 1 85 ? -8.796 -4.661 8.052 1.00 98.50 85 HIS A C 1
ATOM 645 O O . HIS A 1 85 ? -7.944 -4.306 8.866 1.00 98.50 85 HIS A O 1
ATOM 651 N N . MET A 1 86 ? -8.593 -4.633 6.732 1.00 98.69 86 MET A N 1
ATOM 652 C CA . MET A 1 86 ? -7.315 -4.243 6.130 1.00 98.69 86 MET A CA 1
ATOM 653 C C . MET A 1 86 ? -6.924 -2.808 6.500 1.00 98.69 86 MET A C 1
ATOM 655 O O . MET A 1 86 ? -5.780 -2.542 6.857 1.00 98.69 86 MET A O 1
ATOM 659 N N . ARG A 1 87 ? -7.886 -1.876 6.507 1.00 98.44 87 ARG A N 1
ATOM 660 C CA . ARG A 1 87 ? -7.669 -0.491 6.960 1.00 98.44 87 ARG A CA 1
ATOM 661 C C . ARG A 1 87 ? -7.183 -0.411 8.393 1.00 98.44 87 ARG A C 1
ATOM 663 O O . ARG A 1 87 ? -6.233 0.310 8.676 1.00 98.44 87 ARG A O 1
ATOM 670 N N . ARG A 1 88 ? -7.842 -1.128 9.306 1.00 98.38 88 ARG A N 1
ATOM 671 C CA . ARG A 1 88 ? -7.441 -1.152 10.718 1.00 98.38 88 ARG A CA 1
ATOM 672 C C . ARG A 1 88 ? -6.049 -1.752 10.883 1.00 98.38 88 ARG A C 1
ATOM 674 O O . ARG A 1 88 ? -5.259 -1.187 11.630 1.00 98.38 88 ARG A O 1
ATOM 681 N N . ALA A 1 89 ? -5.741 -2.830 10.161 1.00 98.19 89 ALA A N 1
ATOM 682 C CA . ALA A 1 89 ? -4.411 -3.434 10.161 1.00 98.19 89 ALA A CA 1
ATOM 683 C C . ALA A 1 89 ? -3.341 -2.450 9.658 1.00 98.19 89 ALA A C 1
ATOM 685 O O . ALA A 1 89 ? -2.321 -2.269 10.317 1.00 98.19 89 ALA A O 1
ATOM 686 N N . ALA A 1 90 ? -3.604 -1.752 8.549 1.00 97.62 90 ALA A N 1
ATOM 687 C CA . ALA A 1 90 ? -2.718 -0.729 7.999 1.00 97.62 90 ALA A CA 1
ATOM 688 C C . ALA A 1 90 ? -2.499 0.447 8.968 1.00 97.62 90 ALA A C 1
ATOM 690 O O . ALA A 1 90 ? -1.362 0.839 9.219 1.00 97.62 90 ALA A O 1
ATOM 691 N N . MET A 1 91 ? -3.567 0.980 9.571 1.00 96.50 91 MET A N 1
ATOM 692 C CA . MET A 1 91 ? -3.473 2.090 10.531 1.00 96.50 91 MET A CA 1
ATOM 693 C C . MET A 1 91 ? -2.765 1.700 11.838 1.00 96.50 91 MET A C 1
ATOM 695 O O . MET A 1 91 ? -2.213 2.571 12.513 1.00 96.50 91 MET A O 1
ATOM 699 N N . ALA A 1 92 ? -2.787 0.413 12.198 1.00 95.94 92 ALA A N 1
ATOM 700 C CA . ALA A 1 92 ? -2.125 -0.125 13.383 1.00 95.94 92 ALA A CA 1
ATOM 701 C C . ALA A 1 92 ? -0.625 -0.404 13.181 1.00 95.94 92 ALA A C 1
ATOM 703 O O . ALA A 1 92 ? 0.067 -0.654 14.168 1.00 95.94 92 ALA A O 1
ATOM 704 N N . GLN A 1 93 ? -0.111 -0.352 11.945 1.00 90.38 93 GLN A N 1
ATOM 705 C CA . GLN A 1 93 ? 1.320 -0.510 11.685 1.00 90.38 93 GLN A CA 1
ATOM 706 C C . GLN A 1 93 ? 2.122 0.570 12.424 1.00 90.38 93 GLN A C 1
ATOM 708 O O . GLN A 1 93 ? 1.857 1.773 12.314 1.00 90.38 93 GLN A O 1
ATOM 713 N N . ALA A 1 94 ? 3.118 0.128 13.188 1.00 80.19 94 ALA A N 1
ATOM 714 C CA . ALA A 1 94 ? 4.047 1.003 13.880 1.00 80.19 94 ALA A CA 1
ATOM 715 C C . ALA A 1 94 ? 5.305 1.174 13.023 1.00 80.19 94 ALA A C 1
ATOM 717 O O . ALA A 1 94 ? 6.114 0.263 12.906 1.00 80.19 94 ALA A O 1
ATOM 718 N N . PHE A 1 95 ? 5.480 2.358 12.438 1.00 73.25 95 PHE A N 1
ATOM 719 C CA . PHE A 1 95 ? 6.705 2.731 11.727 1.00 73.25 95 PHE A CA 1
ATOM 720 C C . PHE A 1 95 ? 7.577 3.562 12.674 1.00 73.25 95 PHE A C 1
ATOM 722 O O . PHE A 1 95 ? 7.550 4.795 12.640 1.00 73.25 95 PHE A O 1
ATOM 729 N N . SER A 1 96 ? 8.251 2.901 13.620 1.00 63.34 96 SER A N 1
ATOM 730 C CA . SER A 1 96 ? 9.093 3.585 14.607 1.00 63.34 96 SER A CA 1
ATOM 731 C C . SER A 1 96 ? 10.534 3.719 14.103 1.00 63.34 96 SER A C 1
ATOM 733 O O . SER A 1 96 ? 11.101 2.785 13.545 1.00 63.34 96 SER A O 1
ATOM 735 N N . TRP A 1 97 ? 11.159 4.878 14.334 1.00 53.72 97 TRP A N 1
ATOM 736 C CA . TRP A 1 97 ? 12.574 5.110 14.000 1.00 53.72 97 TRP A CA 1
ATOM 737 C C . TRP A 1 97 ? 13.526 4.142 14.718 1.00 53.72 97 TRP A C 1
ATOM 739 O O . TRP A 1 97 ? 14.600 3.836 14.210 1.00 53.72 97 TRP A O 1
ATOM 749 N N . SER A 1 98 ? 13.123 3.642 15.888 1.00 55.97 98 SER A N 1
ATOM 750 C CA . SER A 1 98 ? 13.861 2.644 16.669 1.00 55.97 98 SER A CA 1
ATOM 751 C C . SER A 1 98 ? 14.005 1.292 15.967 1.00 55.97 98 SER A C 1
ATOM 753 O O . SER A 1 98 ? 14.925 0.547 16.301 1.00 55.97 98 SER A O 1
ATOM 755 N N . ASP A 1 99 ? 13.141 0.980 14.998 1.00 55.34 99 ASP A N 1
ATOM 756 C CA . ASP A 1 99 ? 13.198 -0.280 14.252 1.00 55.34 99 ASP A CA 1
ATOM 757 C C . ASP A 1 99 ? 14.149 -0.208 13.045 1.00 55.34 99 ASP A C 1
ATOM 759 O O . ASP A 1 99 ? 14.658 -1.236 12.610 1.00 55.34 99 ASP A O 1
ATOM 763 N N . SER A 1 100 ? 14.445 0.995 12.538 1.00 52.78 100 SER A N 1
ATOM 764 C CA . SER A 1 100 ? 15.332 1.209 11.380 1.00 52.78 100 SER A CA 1
ATOM 765 C C . SER A 1 100 ? 16.819 1.348 11.738 1.00 52.78 100 SER A C 1
ATOM 767 O O . SER A 1 100 ? 17.654 1.373 10.841 1.00 52.78 100 SER A O 1
ATOM 769 N N . ALA A 1 101 ? 17.160 1.470 13.025 1.00 45.62 101 ALA A N 1
ATOM 770 C CA . ALA A 1 101 ? 18.528 1.693 13.513 1.00 45.62 101 ALA A CA 1
ATOM 771 C C . ALA A 1 101 ? 19.160 0.443 14.163 1.00 45.62 101 ALA A 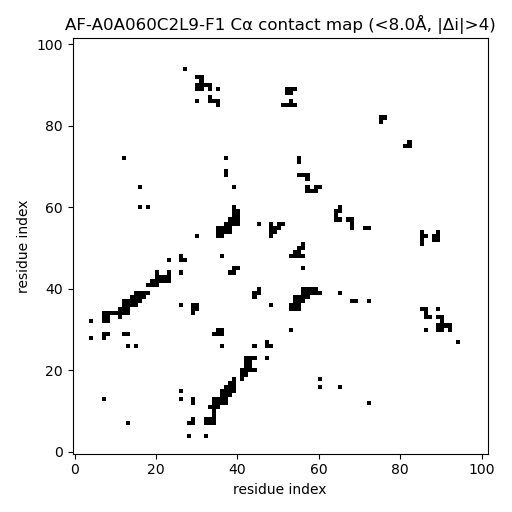C 1
ATOM 773 O O . ALA A 1 101 ? 19.933 0.570 15.116 1.00 45.62 101 ALA A O 1
ATOM 774 N N . LYS A 1 102 ? 18.810 -0.755 13.681 1.00 42.91 102 LYS A N 1
ATOM 775 C CA . LYS A 1 102 ? 19.429 -2.029 14.080 1.00 42.91 102 LYS A CA 1
ATOM 776 C C . LYS A 1 102 ? 20.262 -2.620 12.955 1.00 42.91 102 LYS A C 1
ATOM 778 O O . LYS A 1 102 ? 19.822 -2.515 11.792 1.00 42.91 102 LYS A O 1
#

Sequence (102 aa):
DAEARKIFAGSDFTLMPSRFEPCGLSQMYAQRFGSLPIGHRTGGLAETIVDGETGFLFDRPSAPGFLGSLCRAFSTFGMKDRLDHMRRAAMAQAFSWSDSAK

Solvent-accessible surface area (backbone atoms only — not comparable to full-atom values): 5526 Å² total; per-residue (Å²): 109,73,64,61,52,50,53,29,56,72,29,72,60,40,87,43,80,50,90,68,39,87,78,44,57,67,54,52,54,20,13,61,44,38,3,30,29,38,28,28,58,30,60,32,44,50,77,72,43,48,67,82,45,29,22,33,56,23,82,50,98,43,72,70,33,52,49,52,34,50,52,53,48,53,58,35,63,75,35,60,73,60,41,53,49,26,27,54,52,19,42,66,59,80,88,52,73,81,73,74,75,115

Secondary structure (DSSP, 8-state):
-HHHHHHHHT-SEEEE--S--SS-HHHHHHHHTT-EEEEES-HHHHHH--BTTTBEEESSSSHHHHHHHHHHHHHHHT-HHHHHHHHHHHHH----HHHH--

Nearest PDB structures (foldseek):
  3c48-assembly1_A  TM=8.438E-01  e=6.170E-05  Corynebacterium glutamicum
  3c4q-assembly2_B  TM=8.269E-01  e=9.549E-05  Corynebacterium glutamicum
  5d00-assembly1_A  TM=8.323E-01  e=2.434E-04  Bacillus subtilis subsp. subtilis str. 168
  5d00-assembly1_B  TM=8.352E-01  e=4.543E-04  Bacillus subtilis subsp. subtilis str. 168
  6kih-assembly4_D  TM=8.061E-01  e=1.396E-03  Thermosynechococcus vestitus